Protein AF-F3FH58-F1 (afdb_monomer_lite)

Structure (mmCIF, N/CA/C/O backbone):
data_AF-F3FH58-F1
#
_entry.id   AF-F3FH58-F1
#
loop_
_atom_site.group_PDB
_atom_site.id
_atom_site.type_symbol
_atom_site.label_atom_id
_atom_site.label_alt_id
_atom_site.label_comp_id
_atom_site.label_asym_id
_atom_site.label_entity_id
_atom_site.label_seq_id
_atom_site.pdbx_PDB_ins_code
_atom_site.Cartn_x
_atom_site.Cartn_y
_atom_site.Cartn_z
_atom_site.occupancy
_atom_site.B_iso_or_equiv
_atom_site.auth_seq_id
_atom_site.auth_comp_id
_atom_site.auth_asym_id
_atom_site.auth_atom_id
_atom_site.pdbx_PDB_model_num
ATOM 1 N N . PRO A 1 1 ? 8.320 9.197 10.881 1.00 60.34 1 PRO A N 1
ATOM 2 C CA . PRO A 1 1 ? 6.928 9.116 11.391 1.00 60.34 1 PRO A CA 1
ATOM 3 C C . PRO A 1 1 ? 6.029 10.124 10.665 1.00 60.34 1 PRO A C 1
ATOM 5 O O . PRO A 1 1 ? 6.386 11.297 10.600 1.00 60.34 1 PRO A O 1
ATOM 8 N N . THR A 1 2 ? 4.912 9.675 10.088 1.00 71.38 2 THR A N 1
ATOM 9 C CA . THR A 1 2 ? 3.918 10.567 9.470 1.00 71.38 2 THR A CA 1
ATOM 10 C C . THR A 1 2 ? 3.208 11.406 10.548 1.00 71.38 2 THR A C 1
ATOM 12 O O . THR A 1 2 ? 2.949 10.892 11.641 1.00 71.38 2 THR A O 1
ATOM 15 N N . PRO A 1 3 ? 2.889 12.690 10.289 1.00 77.56 3 PRO A N 1
ATOM 16 C CA . PRO A 1 3 ? 2.197 13.546 11.260 1.00 77.56 3 PRO A CA 1
ATOM 17 C C . PRO A 1 3 ? 0.842 12.983 11.713 1.00 77.56 3 PRO A C 1
ATOM 19 O O . PRO A 1 3 ? 0.501 13.069 12.891 1.00 77.56 3 PRO A O 1
ATOM 22 N N . SER A 1 4 ? 0.112 12.345 10.793 1.00 86.19 4 SER A N 1
ATOM 23 C CA . SER A 1 4 ? -1.188 11.711 11.043 1.00 86.19 4 SER A CA 1
ATOM 24 C C . SER A 1 4 ? -1.121 10.611 12.103 1.00 86.19 4 SER A C 1
ATOM 26 O O . SER A 1 4 ? -1.944 10.590 13.015 1.00 86.19 4 SER A O 1
ATOM 28 N N . ARG A 1 5 ? -0.096 9.750 12.046 1.00 88.44 5 ARG A N 1
ATOM 29 C CA . ARG A 1 5 ? 0.095 8.662 13.015 1.00 88.44 5 ARG A CA 1
ATOM 30 C C . ARG A 1 5 ? 0.228 9.193 14.437 1.00 88.44 5 ARG A C 1
ATOM 32 O O . ARG A 1 5 ? -0.424 8.703 15.349 1.00 88.44 5 ARG A O 1
ATOM 39 N N . ARG A 1 6 ? 1.079 10.199 14.649 1.00 89.00 6 ARG A N 1
ATOM 40 C CA . ARG A 1 6 ? 1.308 10.728 16.002 1.00 89.00 6 ARG A CA 1
ATOM 41 C C . ARG A 1 6 ? 0.068 11.431 16.546 1.00 89.00 6 ARG A C 1
ATOM 43 O O . ARG A 1 6 ? -0.198 11.346 17.737 1.00 89.00 6 ARG A O 1
ATOM 50 N N . TYR A 1 7 ? -0.688 12.098 15.678 1.00 91.19 7 TYR A N 1
ATOM 51 C CA . TYR A 1 7 ? -1.928 12.756 16.068 1.00 91.19 7 TYR A CA 1
ATOM 52 C C . TYR A 1 7 ? -2.976 11.748 16.560 1.00 91.19 7 TYR A C 1
ATOM 54 O O . TYR A 1 7 ? -3.507 11.922 17.655 1.00 91.19 7 TYR A O 1
ATOM 62 N N . VAL A 1 8 ? -3.189 10.652 15.821 1.00 93.00 8 VAL A N 1
ATOM 63 C CA . VAL A 1 8 ? -4.154 9.604 16.199 1.00 93.00 8 VAL A CA 1
ATOM 64 C C . VAL A 1 8 ? -3.748 8.854 17.476 1.00 93.00 8 VAL A C 1
ATOM 66 O O . VAL A 1 8 ? -4.597 8.424 18.238 1.00 93.00 8 VAL A O 1
ATOM 69 N N . GLN A 1 9 ? -2.446 8.718 17.746 1.00 89.38 9 GLN A N 1
ATOM 70 C CA . GLN A 1 9 ? -1.945 8.031 18.945 1.00 89.38 9 GLN A CA 1
ATOM 71 C C . GLN A 1 9 ? -1.992 8.888 20.218 1.00 89.38 9 GLN A C 1
ATOM 73 O O . GLN A 1 9 ? -1.885 8.355 21.320 1.00 89.38 9 GLN A O 1
ATOM 78 N N . CYS A 1 10 ? -2.076 10.212 20.084 1.00 92.38 10 CYS A N 1
ATOM 79 C CA . CYS A 1 10 ? -2.033 11.148 21.209 1.00 92.38 10 CYS A CA 1
ATOM 80 C C . CYS A 1 10 ? -3.371 11.866 21.451 1.00 92.38 10 CYS A C 1
ATOM 82 O O . CYS A 1 10 ? -3.407 12.820 22.227 1.00 92.38 10 CYS A O 1
ATOM 84 N N . SER A 1 11 ? -4.446 11.463 20.770 1.00 92.69 11 SER A N 1
ATOM 85 C CA . SER A 1 11 ? -5.774 12.078 20.872 1.00 92.69 11 SER A CA 1
ATOM 86 C C . SER A 1 11 ? -6.874 11.090 20.476 1.00 92.69 11 SER A C 1
ATOM 88 O O . SER A 1 11 ? -6.575 10.015 19.970 1.00 92.69 11 SER A O 1
ATOM 90 N N . ASP A 1 12 ? -8.139 11.484 20.629 1.00 92.06 12 ASP A N 1
ATOM 91 C CA . ASP A 1 12 ? -9.310 10.704 20.193 1.00 92.06 12 ASP A CA 1
ATOM 92 C C . ASP A 1 12 ? -9.641 10.903 18.697 1.00 92.06 12 ASP A C 1
ATOM 94 O O . ASP A 1 12 ? -10.803 10.915 18.284 1.00 92.06 12 ASP A O 1
ATOM 98 N N . ALA A 1 13 ? -8.625 11.138 17.866 1.00 93.62 13 ALA A N 1
ATOM 99 C CA . ALA A 1 13 ? -8.813 11.339 16.435 1.00 93.62 13 ALA A CA 1
ATOM 100 C C . ALA A 1 13 ? -9.061 10.009 15.704 1.00 93.62 13 ALA A C 1
ATOM 102 O O . ALA A 1 13 ? -8.567 8.957 16.099 1.00 93.62 13 ALA A O 1
ATOM 103 N N . VAL A 1 14 ? -9.770 10.075 14.576 1.00 91.50 14 VAL A N 1
ATOM 104 C CA . VAL A 1 14 ? -9.903 8.962 13.624 1.00 91.50 14 VAL A CA 1
ATOM 105 C C . VAL A 1 14 ? -9.032 9.258 12.410 1.00 91.50 14 VAL A C 1
ATOM 107 O O . VAL A 1 14 ? -9.032 10.377 11.895 1.00 91.50 14 VAL A O 1
ATOM 110 N N . TRP A 1 15 ? -8.288 8.258 11.941 1.00 90.62 15 TRP A N 1
ATOM 111 C CA . TRP A 1 15 ? -7.430 8.386 10.767 1.00 90.62 15 TRP A CA 1
ATOM 112 C C . TRP A 1 15 ? -7.955 7.523 9.619 1.00 90.62 15 TRP A C 1
ATOM 114 O O . TRP A 1 15 ? -7.990 6.301 9.719 1.00 90.62 15 TRP A O 1
ATOM 124 N N . ILE A 1 16 ? -8.326 8.171 8.511 1.00 88.50 16 ILE A N 1
ATOM 125 C CA . ILE A 1 16 ? -8.561 7.497 7.231 1.00 88.50 16 ILE A CA 1
ATOM 126 C C . ILE A 1 16 ? -7.201 7.306 6.560 1.00 88.50 16 ILE A C 1
ATOM 128 O O . ILE A 1 16 ? -6.526 8.283 6.220 1.00 88.50 16 ILE A O 1
ATOM 132 N N . ALA A 1 17 ? -6.779 6.053 6.417 1.00 87.31 17 ALA A N 1
ATOM 133 C CA . ALA A 1 17 ? -5.448 5.705 5.946 1.00 87.31 17 ALA A CA 1
ATOM 134 C C . ALA A 1 17 ? -5.489 4.536 4.956 1.00 87.31 17 ALA A C 1
ATOM 136 O O . ALA A 1 17 ? -6.285 3.613 5.135 1.00 87.31 17 ALA A O 1
ATOM 137 N N . PRO A 1 18 ? -4.586 4.519 3.964 1.00 86.00 18 PRO A N 1
ATOM 138 C CA . PRO A 1 18 ? -4.248 3.298 3.247 1.00 86.00 18 PRO A CA 1
ATOM 139 C C . PRO A 1 18 ? -3.798 2.197 4.220 1.00 86.00 18 PRO A C 1
ATOM 141 O O . PRO A 1 18 ? -3.090 2.474 5.191 1.00 86.00 18 PRO A O 1
ATOM 144 N N . LEU A 1 19 ? -4.186 0.945 3.960 1.00 86.62 19 LEU A N 1
ATOM 145 C CA . LEU A 1 19 ? -3.904 -0.189 4.852 1.00 86.62 19 LEU A CA 1
ATOM 146 C C . LEU A 1 19 ? -2.401 -0.388 5.107 1.00 86.62 19 LEU A C 1
ATOM 148 O O . LEU A 1 19 ? -1.989 -0.730 6.214 1.00 86.62 19 LEU A O 1
ATOM 152 N N . ASP A 1 20 ? -1.567 -0.157 4.098 1.00 86.56 20 ASP A N 1
ATOM 153 C CA . ASP A 1 20 ? -0.110 -0.239 4.189 1.00 86.56 20 ASP A CA 1
ATOM 154 C C . ASP A 1 20 ? 0.479 0.811 5.144 1.00 86.56 20 ASP A C 1
ATOM 156 O O . ASP A 1 20 ? 1.440 0.515 5.856 1.00 86.56 20 ASP A O 1
ATOM 160 N N . ALA A 1 21 ? -0.142 1.990 5.246 1.00 87.94 21 ALA A N 1
ATOM 161 C CA . ALA A 1 21 ? 0.285 3.054 6.153 1.00 87.94 21 ALA A CA 1
ATOM 162 C C . ALA A 1 21 ? 0.020 2.744 7.639 1.00 87.94 21 ALA A C 1
ATOM 164 O O . ALA A 1 21 ? 0.633 3.381 8.497 1.00 87.94 21 ALA A O 1
ATOM 165 N N . VAL A 1 22 ? -0.872 1.788 7.937 1.00 90.75 22 VAL A N 1
ATOM 166 C CA . VAL A 1 22 ? -1.277 1.393 9.303 1.00 90.75 22 VAL A CA 1
ATOM 167 C C . VAL A 1 22 ? -1.021 -0.084 9.626 1.00 90.75 22 VAL A C 1
ATOM 169 O O . VAL A 1 22 ? -1.323 -0.539 10.729 1.00 90.75 22 VAL A O 1
ATOM 172 N N . SER A 1 23 ? -0.470 -0.867 8.691 1.00 90.38 23 SER A N 1
ATOM 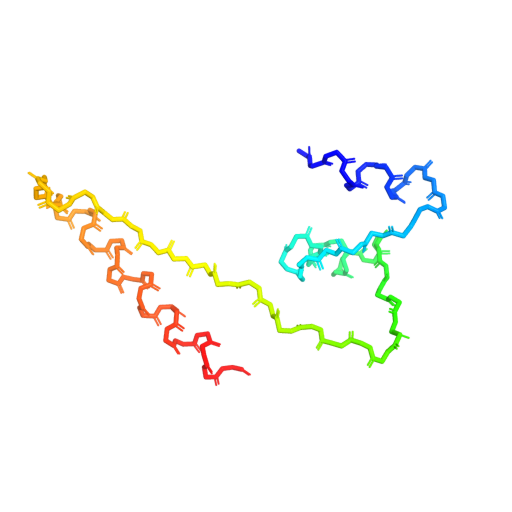173 C CA . SER A 1 23 ? -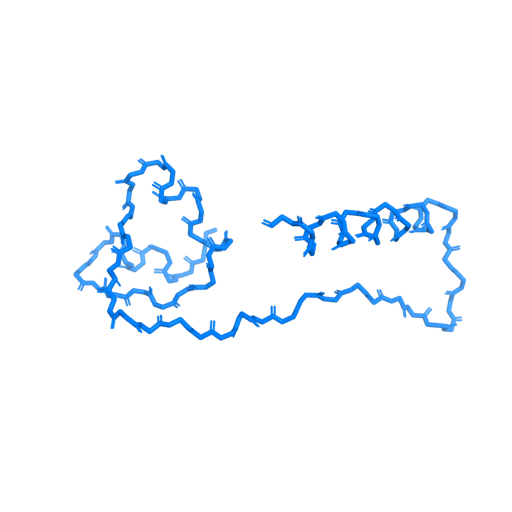0.382 -2.329 8.831 1.00 90.38 23 SER A CA 1
ATOM 174 C C . SER A 1 23 ? 0.429 -2.770 10.052 1.00 90.38 23 SER A C 1
ATOM 176 O O . SER A 1 23 ? 0.089 -3.767 10.690 1.00 90.38 23 SER A O 1
ATOM 178 N N . LEU A 1 24 ? 1.491 -2.041 10.403 1.00 91.38 24 LEU A N 1
ATOM 179 C CA . LEU A 1 24 ? 2.315 -2.363 11.571 1.00 91.38 24 LEU A CA 1
ATOM 180 C C . LEU A 1 24 ? 1.571 -2.088 12.879 1.00 91.38 24 LEU A C 1
ATOM 182 O O . LEU A 1 24 ? 1.672 -2.863 13.823 1.00 91.38 24 LEU A O 1
ATOM 186 N N . GLU A 1 25 ? 0.823 -0.997 12.932 1.00 91.88 25 GLU A N 1
ATOM 187 C CA . GLU A 1 25 ? 0.060 -0.556 14.087 1.00 91.88 25 GLU A CA 1
ATOM 188 C C . GLU A 1 25 ? -1.129 -1.471 14.352 1.00 91.88 25 GLU A C 1
ATOM 190 O O . GLU A 1 25 ? -1.374 -1.791 15.515 1.00 91.88 25 GLU A O 1
ATOM 195 N N . LEU A 1 26 ? -1.799 -1.921 13.284 1.00 92.94 26 LEU A N 1
ATOM 196 C CA . LEU A 1 26 ? -2.857 -2.928 13.335 1.00 92.94 26 LEU A CA 1
ATOM 197 C C . LEU A 1 26 ? -2.305 -4.273 13.825 1.00 92.94 26 LEU A C 1
ATOM 199 O O . LEU A 1 26 ? -2.836 -4.850 14.769 1.00 92.94 26 LEU A O 1
ATOM 203 N N . LYS A 1 27 ? -1.186 -4.747 13.254 1.00 93.38 27 LYS A N 1
ATOM 204 C CA . LYS A 1 27 ? -0.516 -5.984 13.706 1.00 93.38 27 LYS A CA 1
ATOM 205 C C . LYS A 1 27 ? -0.029 -5.891 15.152 1.00 93.38 27 LYS A C 1
ATOM 207 O O . LYS A 1 27 ? -0.041 -6.886 15.868 1.00 93.38 27 LYS A O 1
ATOM 212 N N . GLY A 1 28 ? 0.422 -4.710 15.567 1.00 93.00 28 GLY A N 1
ATOM 213 C CA . GLY A 1 28 ? 0.905 -4.439 16.917 1.00 93.00 28 GLY A CA 1
ATOM 214 C C . GLY A 1 28 ? -0.191 -4.115 17.934 1.00 93.00 28 GLY A C 1
ATOM 215 O O . GLY A 1 28 ? 0.136 -3.910 19.098 1.00 93.00 28 GLY A O 1
ATOM 216 N N . GLY A 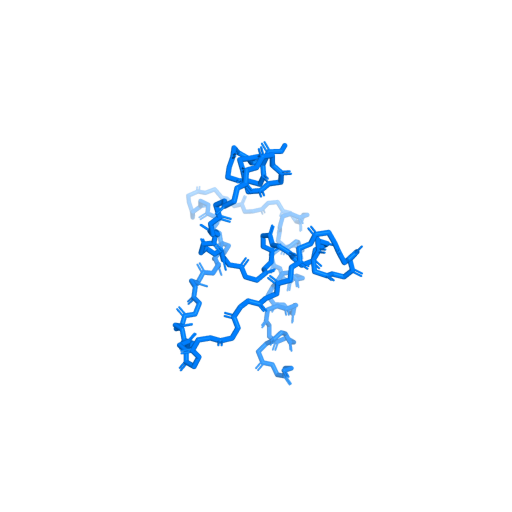1 29 ? -1.461 -4.018 17.522 1.00 91.69 29 GLY A N 1
ATOM 217 C CA . GLY A 1 29 ? -2.587 -3.671 18.398 1.00 91.69 29 GLY A CA 1
ATOM 218 C C . GLY A 1 29 ? -2.570 -2.234 18.936 1.00 91.69 29 GLY A C 1
ATOM 219 O O . GLY A 1 29 ? -3.313 -1.912 19.857 1.00 91.69 29 GLY A O 1
ATOM 220 N N . THR A 1 30 ? -1.718 -1.363 18.389 1.00 91.88 30 THR A N 1
ATOM 221 C CA . THR A 1 30 ? -1.646 0.059 18.786 1.00 91.88 30 THR A CA 1
ATOM 222 C C . THR A 1 30 ? -2.690 0.925 18.085 1.00 91.88 30 THR A C 1
ATOM 224 O O . THR A 1 30 ? -2.949 2.037 18.533 1.00 91.88 30 THR A O 1
ATOM 227 N N . LEU A 1 31 ? -3.271 0.420 16.994 1.00 92.62 31 LEU A N 1
ATOM 228 C CA . LEU A 1 31 ? -4.463 0.952 16.342 1.00 92.62 31 LEU A CA 1
ATOM 229 C C . LEU A 1 31 ? -5.436 -0.198 16.090 1.00 92.62 31 LEU A C 1
ATOM 231 O O . LEU A 1 31 ? -5.022 -1.350 15.958 1.00 92.62 31 LEU A O 1
ATOM 235 N N . VAL A 1 32 ? -6.717 0.139 15.994 1.00 92.75 32 VAL A N 1
ATOM 236 C CA . VAL A 1 32 ? -7.788 -0.783 15.619 1.00 92.75 32 VAL A CA 1
ATOM 237 C C . VAL A 1 32 ? -8.539 -0.206 14.426 1.00 92.75 32 VAL A C 1
ATOM 239 O O . VAL A 1 32 ? -8.709 1.010 14.320 1.00 92.75 32 VAL A O 1
ATOM 242 N N . GLU A 1 33 ? -8.958 -1.074 13.512 1.00 91.62 33 GLU A N 1
ATOM 243 C CA . GLU A 1 33 ? -9.826 -0.689 12.405 1.00 91.62 33 GLU A CA 1
ATOM 244 C C . GLU A 1 33 ? -1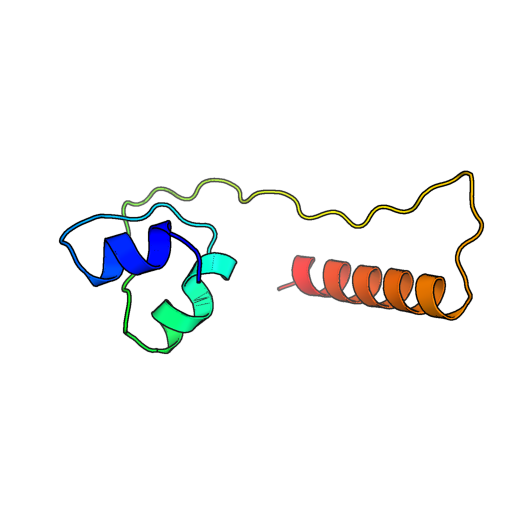1.247 -0.439 12.923 1.00 91.62 33 GLU A C 1
ATOM 246 O O . GLU A 1 33 ? -11.809 -1.252 13.658 1.00 91.62 33 GLU A O 1
ATOM 251 N N . LEU A 1 34 ? -11.828 0.696 12.536 1.00 90.81 34 LEU A N 1
ATOM 252 C CA . LEU A 1 34 ? -13.241 0.983 12.750 1.00 90.81 34 LEU A CA 1
ATOM 253 C C . LEU A 1 34 ? -14.002 0.558 11.493 1.00 90.81 34 LEU A C 1
ATOM 255 O O . LEU A 1 34 ? -14.019 1.293 10.505 1.00 90.81 34 LEU A O 1
ATOM 259 N N . ASP A 1 35 ? -14.611 -0.628 11.524 1.00 86.56 35 ASP A N 1
ATOM 260 C CA . ASP A 1 35 ? -15.421 -1.112 10.405 1.00 86.56 35 ASP A CA 1
ATOM 261 C C . ASP A 1 35 ? -16.718 -0.298 10.295 1.00 86.56 35 ASP A C 1
ATOM 263 O O . ASP A 1 35 ? -17.627 -0.402 11.121 1.00 86.56 35 ASP A O 1
ATOM 267 N N . MET A 1 36 ? -16.778 0.548 9.268 1.00 84.69 36 MET A N 1
ATOM 268 C CA . MET A 1 36 ? -17.922 1.408 8.952 1.00 84.69 36 MET A CA 1
ATOM 269 C C . MET A 1 36 ? -18.709 0.896 7.735 1.00 84.69 36 MET A C 1
ATOM 271 O O . MET A 1 36 ? -19.578 1.603 7.227 1.00 84.69 36 MET A O 1
ATOM 275 N N . GLY A 1 37 ? -18.390 -0.298 7.216 1.00 83.69 37 GLY A N 1
ATOM 276 C CA . GLY A 1 37 ? -18.995 -0.841 5.995 1.00 83.69 37 GLY A CA 1
ATOM 277 C C . GLY A 1 37 ? -18.603 -0.103 4.707 1.00 83.69 37 GLY A C 1
ATOM 278 O O . GLY A 1 37 ? -19.203 -0.333 3.657 1.00 83.69 37 GLY A O 1
ATOM 279 N N . ILE A 1 38 ? -17.601 0.781 4.765 1.00 78.62 38 ILE A N 1
ATOM 280 C CA . ILE A 1 38 ? -17.093 1.554 3.627 1.00 78.62 38 ILE A CA 1
ATOM 281 C C . ILE A 1 38 ? -15.723 0.992 3.238 1.00 78.62 38 ILE A C 1
ATOM 283 O O . ILE A 1 38 ? -14.762 1.111 3.992 1.00 78.62 38 ILE A O 1
ATOM 287 N N . ARG A 1 39 ? -15.621 0.402 2.042 1.00 71.19 39 ARG A N 1
ATOM 288 C CA . ARG A 1 39 ? -14.343 0.021 1.418 1.00 71.19 39 ARG A CA 1
ATOM 289 C C . ARG A 1 39 ? -14.170 0.805 0.132 1.00 71.19 39 ARG A C 1
ATOM 291 O O . ARG A 1 39 ? -14.745 0.457 -0.898 1.00 71.19 39 ARG A O 1
ATOM 298 N N . GLU A 1 40 ? -13.386 1.870 0.202 1.00 75.81 40 GLU A N 1
ATOM 299 C CA . GLU A 1 40 ? -12.985 2.606 -0.991 1.00 75.81 40 GLU A CA 1
ATOM 300 C C . GLU A 1 40 ? -11.950 1.792 -1.786 1.00 75.81 40 GLU A C 1
ATOM 302 O O . GLU A 1 40 ? -11.110 1.105 -1.191 1.00 75.81 40 GLU A O 1
ATOM 307 N N . PRO A 1 41 ? -11.988 1.829 -3.130 1.00 72.75 41 PRO A N 1
ATOM 308 C CA . PRO A 1 41 ? -10.907 1.278 -3.932 1.00 72.75 41 PRO A CA 1
ATOM 309 C C . PRO A 1 41 ? -9.600 1.997 -3.574 1.00 72.75 41 PRO A C 1
ATOM 311 O O . PRO A 1 41 ? -9.534 3.226 -3.574 1.00 72.75 41 PRO A O 1
ATOM 314 N N . GLY A 1 42 ? -8.565 1.223 -3.244 1.00 76.38 42 GLY A N 1
ATOM 315 C CA . GLY A 1 42 ? -7.259 1.768 -2.884 1.00 76.38 42 GLY A CA 1
ATOM 316 C C . GLY A 1 42 ? -6.606 2.556 -4.025 1.00 76.38 42 GLY A C 1
ATOM 317 O O . GLY A 1 42 ? -6.977 2.439 -5.194 1.00 76.38 42 GLY A O 1
ATOM 318 N N . GLY A 1 43 ? -5.593 3.351 -3.681 1.00 80.81 43 GLY A N 1
ATOM 319 C CA . GLY A 1 43 ? -4.778 4.058 -4.668 1.00 80.81 43 GLY A CA 1
ATOM 320 C C . GLY A 1 43 ? -3.868 3.116 -5.464 1.00 80.81 43 GLY A C 1
ATOM 321 O O . GLY A 1 43 ? -3.456 2.063 -4.980 1.00 80.81 43 GLY A O 1
ATOM 322 N N . SER A 1 44 ? -3.512 3.511 -6.688 1.00 83.50 44 SER A N 1
ATOM 323 C CA . SER A 1 44 ? -2.516 2.798 -7.493 1.00 83.50 44 SER A CA 1
ATOM 324 C C . SER A 1 44 ? -1.094 3.200 -7.101 1.00 83.50 44 SER A C 1
ATOM 326 O O . SER A 1 44 ? -0.790 4.392 -7.031 1.00 83.50 44 SER A O 1
ATOM 328 N N . VAL A 1 45 ? -0.199 2.222 -6.960 1.00 85.00 45 VAL A N 1
ATOM 329 C CA . VAL A 1 45 ? 1.249 2.449 -6.839 1.00 85.00 45 VAL A CA 1
ATOM 330 C C . VAL A 1 45 ? 1.921 2.069 -8.158 1.00 85.00 45 VAL A C 1
ATOM 332 O O . VAL A 1 45 ? 1.696 0.978 -8.679 1.00 85.00 45 VAL A O 1
ATOM 335 N N . GLY A 1 46 ? 2.728 2.977 -8.711 1.00 88.94 46 GLY A N 1
ATOM 336 C CA . GLY A 1 46 ? 3.421 2.794 -9.987 1.00 88.94 46 GLY A CA 1
ATOM 337 C C . GLY A 1 46 ? 4.938 2.902 -9.853 1.00 88.94 46 GLY A C 1
ATOM 338 O O . GLY A 1 46 ? 5.449 3.634 -9.007 1.00 88.94 46 GLY A O 1
ATOM 339 N N . CYS A 1 47 ? 5.658 2.189 -10.719 1.00 89.69 47 CYS A N 1
ATOM 340 C CA . CYS A 1 47 ? 7.098 2.341 -10.900 1.00 89.69 47 CYS A CA 1
ATOM 341 C C . CYS A 1 47 ? 7.359 3.146 -12.179 1.00 89.69 47 CYS A C 1
ATOM 343 O O . CYS A 1 47 ? 6.819 2.815 -13.235 1.00 89.69 47 CYS A O 1
ATOM 345 N N . CYS A 1 48 ? 8.183 4.190 -12.088 1.00 90.44 48 CYS A N 1
ATOM 346 C CA . CYS A 1 48 ? 8.479 5.087 -13.203 1.00 90.44 48 CYS A CA 1
ATOM 347 C C . CYS A 1 48 ? 9.983 5.123 -13.487 1.00 90.44 48 CYS A C 1
ATOM 349 O O . CYS A 1 48 ? 10.801 5.162 -12.569 1.00 90.44 48 CYS A O 1
ATOM 351 N N . SER A 1 49 ? 10.341 5.193 -14.767 1.00 90.00 49 SER A N 1
ATOM 352 C CA . SER A 1 49 ? 11.711 5.406 -15.240 1.00 90.00 49 SER A CA 1
ATOM 353 C C . SER A 1 49 ? 11.750 6.566 -16.229 1.00 90.00 49 SER A C 1
ATOM 355 O O . SER A 1 49 ? 10.787 6.784 -16.961 1.00 90.00 49 SER A O 1
ATOM 357 N N . ASN A 1 50 ? 12.869 7.290 -16.292 1.00 91.62 50 ASN A N 1
ATOM 358 C CA . ASN A 1 50 ? 13.070 8.296 -17.332 1.00 91.62 50 ASN A CA 1
ATOM 359 C C . ASN A 1 50 ? 13.339 7.595 -18.680 1.00 91.62 50 ASN A C 1
ATOM 361 O O . ASN A 1 50 ? 14.389 6.969 -18.805 1.00 91.62 50 ASN A O 1
ATOM 365 N N . PRO A 1 51 ? 12.464 7.713 -19.697 1.00 89.25 51 PRO A N 1
ATOM 366 C CA . PRO A 1 51 ? 12.661 7.029 -20.975 1.00 89.25 51 PRO A CA 1
ATOM 367 C C . PRO A 1 51 ? 13.834 7.594 -21.790 1.00 89.25 51 PRO A C 1
ATOM 369 O O . PRO A 1 51 ? 14.323 6.923 -22.693 1.00 89.25 51 PRO A O 1
ATOM 372 N N . ALA A 1 52 ? 14.301 8.812 -21.487 1.00 95.44 52 ALA A N 1
ATOM 373 C CA . ALA A 1 52 ? 15.436 9.433 -22.168 1.00 95.44 52 ALA A CA 1
ATOM 374 C C . ALA A 1 52 ? 16.798 8.902 -21.690 1.00 95.44 52 ALA A C 1
ATOM 376 O O . ALA A 1 52 ? 17.820 9.207 -22.303 1.00 95.44 52 ALA A O 1
ATOM 377 N N . LEU A 1 53 ? 16.831 8.135 -20.596 1.00 93.50 53 LEU A N 1
ATOM 378 C CA . LEU A 1 53 ? 18.052 7.568 -20.037 1.00 93.50 53 LEU A CA 1
ATOM 379 C C . LEU A 1 53 ? 17.922 6.043 -19.968 1.00 93.50 53 LEU A C 1
ATOM 381 O O . LEU A 1 53 ? 16.972 5.547 -19.361 1.00 93.50 53 LEU A O 1
ATOM 385 N N . PRO A 1 54 ? 18.865 5.278 -20.548 1.00 90.62 54 PRO A N 1
ATOM 386 C CA . PRO A 1 54 ? 18.825 3.830 -20.435 1.00 90.62 54 PRO A CA 1
ATOM 387 C C . PRO A 1 54 ? 18.983 3.416 -18.969 1.00 90.62 54 PRO A C 1
ATOM 389 O O . PRO A 1 54 ? 19.833 3.940 -18.243 1.00 90.62 54 PRO A O 1
ATOM 392 N N . LEU A 1 55 ? 18.174 2.449 -18.537 1.00 93.56 55 LEU A N 1
ATOM 393 C CA . LEU A 1 55 ? 18.317 1.858 -17.214 1.00 93.56 55 LEU A CA 1
ATOM 394 C C . LEU A 1 55 ? 19.645 1.103 -17.123 1.00 93.56 55 LEU A C 1
ATOM 396 O O . LEU A 1 55 ? 20.044 0.376 -18.034 1.00 93.56 55 LEU A O 1
ATOM 400 N N . THR A 1 56 ? 20.325 1.243 -15.988 1.00 95.88 56 THR A N 1
ATOM 401 C CA . THR A 1 56 ? 21.450 0.363 -15.671 1.00 95.88 56 THR A CA 1
ATOM 402 C C . THR A 1 56 ? 20.939 -1.069 -15.505 1.00 95.88 56 THR A C 1
ATOM 404 O O . THR A 1 56 ? 19.777 -1.291 -15.160 1.00 95.88 56 THR A O 1
ATOM 407 N N . ARG A 1 57 ? 21.813 -2.065 -15.685 1.00 95.81 57 ARG A N 1
ATOM 408 C CA . ARG A 1 57 ? 21.441 -3.480 -15.508 1.00 95.81 57 ARG A CA 1
ATOM 409 C C . ARG A 1 57 ? 20.827 -3.761 -14.131 1.00 95.81 57 ARG A C 1
ATOM 411 O O . ARG A 1 57 ? 19.863 -4.509 -14.037 1.00 95.81 57 ARG A O 1
ATOM 418 N N . ALA A 1 58 ? 21.357 -3.134 -13.082 1.00 96.12 58 ALA A N 1
ATOM 419 C CA . ALA A 1 58 ? 20.826 -3.268 -11.728 1.00 96.12 58 ALA A CA 1
ATOM 420 C C . ALA A 1 58 ? 19.425 -2.647 -11.586 1.00 96.12 58 ALA A C 1
ATOM 422 O O . ALA A 1 58 ? 18.554 -3.237 -10.953 1.00 96.12 58 ALA A O 1
ATOM 423 N N . ALA A 1 59 ? 19.187 -1.484 -12.202 1.00 95.06 59 ALA A N 1
ATOM 424 C CA . ALA A 1 59 ? 17.871 -0.853 -12.185 1.00 95.06 59 ALA A CA 1
ATOM 425 C C . ALA A 1 59 ? 16.839 -1.675 -12.971 1.00 95.06 59 ALA A C 1
ATOM 427 O O . ALA A 1 59 ? 15.714 -1.831 -12.508 1.00 95.06 59 ALA A O 1
ATOM 428 N N . GLN A 1 60 ? 17.235 -2.257 -14.107 1.00 95.06 60 GLN A N 1
ATOM 429 C CA . GLN A 1 60 ? 16.376 -3.156 -14.877 1.00 95.06 60 GLN A CA 1
ATOM 430 C C . GLN A 1 60 ? 15.948 -4.374 -14.045 1.00 95.06 60 GLN A C 1
ATOM 432 O O . GLN A 1 60 ? 14.760 -4.666 -13.969 1.00 95.06 60 GLN A O 1
ATOM 437 N N . TRP A 1 61 ? 16.889 -5.018 -13.345 1.00 96.25 61 TRP A N 1
ATOM 438 C CA . TRP A 1 61 ? 16.577 -6.130 -12.438 1.00 96.25 61 TRP A CA 1
ATOM 439 C C . TRP A 1 61 ? 15.599 -5.735 -11.329 1.00 96.25 61 TRP A C 1
ATOM 441 O O . TRP A 1 61 ? 14.671 -6.481 -11.042 1.00 96.25 61 TRP A O 1
ATOM 451 N N . CYS A 1 62 ? 15.770 -4.551 -10.736 1.00 95.50 62 CYS A N 1
ATOM 452 C CA . CYS A 1 62 ? 14.844 -4.039 -9.726 1.00 95.50 62 CYS A 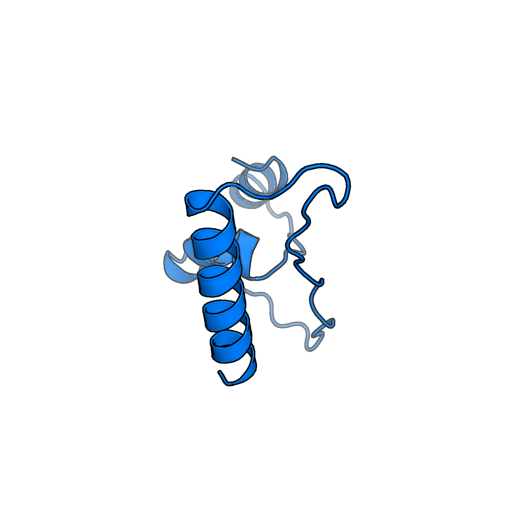CA 1
ATOM 453 C C . CYS A 1 62 ? 13.422 -3.870 -10.288 1.00 95.50 62 CYS A C 1
ATOM 455 O O . CYS A 1 62 ? 12.456 -4.299 -9.663 1.00 95.50 62 CYS A O 1
ATOM 457 N N . VAL A 1 63 ? 13.285 -3.290 -11.485 1.00 95.12 63 VAL A N 1
ATOM 458 C CA . VAL A 1 63 ? 11.981 -3.111 -12.144 1.00 95.12 63 VAL A CA 1
ATOM 459 C C . VAL A 1 63 ? 11.321 -4.454 -12.455 1.00 95.12 63 VAL A C 1
ATOM 461 O O . VAL A 1 63 ? 10.114 -4.595 -12.262 1.00 95.12 63 VAL A O 1
ATOM 464 N N . ASP A 1 64 ? 12.090 -5.437 -12.920 1.00 95.25 64 ASP A N 1
ATOM 465 C CA . ASP A 1 64 ? 11.563 -6.762 -13.247 1.00 95.25 64 ASP A CA 1
ATOM 466 C C . ASP A 1 64 ? 11.101 -7.518 -11.989 1.00 95.25 64 ASP A C 1
ATOM 468 O O . ASP A 1 64 ? 10.023 -8.116 -12.000 1.00 95.25 64 ASP A O 1
ATOM 472 N N . GLU A 1 65 ? 11.835 -7.405 -10.878 1.00 96.06 65 GLU A N 1
ATOM 473 C CA . GLU A 1 65 ? 11.421 -7.969 -9.588 1.00 96.06 65 GLU A CA 1
ATOM 474 C C . GLU A 1 65 ? 10.156 -7.284 -9.048 1.00 96.06 65 GLU A C 1
ATOM 476 O O . GLU A 1 65 ? 9.201 -7.949 -8.653 1.00 96.06 65 GLU A O 1
ATOM 481 N N . LEU A 1 66 ? 10.091 -5.947 -9.098 1.00 94.62 66 LEU A N 1
ATOM 482 C CA . LEU A 1 66 ? 8.897 -5.196 -8.695 1.00 94.62 66 LEU A CA 1
ATOM 483 C C . LEU A 1 66 ? 7.669 -5.570 -9.537 1.00 94.62 66 LEU A C 1
ATOM 485 O O . LEU A 1 66 ? 6.561 -5.640 -9.003 1.00 94.62 66 LEU A O 1
ATOM 489 N N . ARG A 1 67 ? 7.850 -5.831 -10.838 1.00 93.19 67 ARG A N 1
ATOM 490 C CA . ARG A 1 67 ? 6.774 -6.305 -11.718 1.00 93.19 67 ARG A CA 1
ATOM 491 C C . ARG A 1 67 ? 6.282 -7.690 -11.293 1.00 93.19 67 ARG A C 1
ATOM 493 O O . ARG A 1 67 ? 5.078 -7.857 -11.125 1.00 93.19 67 ARG A O 1
ATOM 500 N N . SER A 1 68 ? 7.199 -8.630 -11.062 1.00 94.88 68 SER A N 1
ATOM 501 C CA .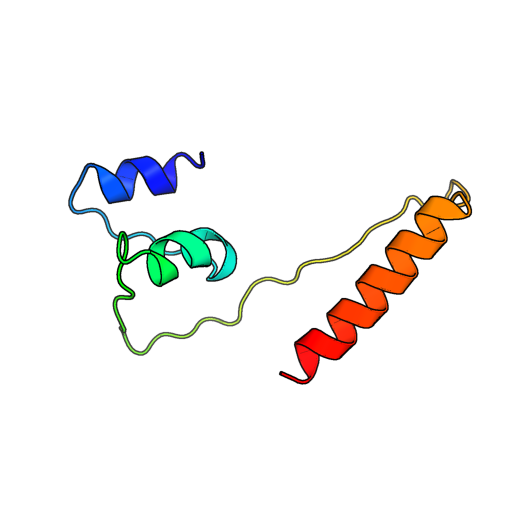 SER A 1 68 ? 6.892 -9.984 -10.574 1.00 94.88 68 SER A CA 1
ATOM 502 C C . SER A 1 68 ? 6.103 -9.951 -9.257 1.00 94.88 68 SER A C 1
ATOM 504 O O . SER A 1 68 ? 5.048 -10.575 -9.128 1.00 94.88 68 SER A O 1
ATOM 506 N N . LEU A 1 69 ? 6.547 -9.134 -8.297 1.00 93.12 69 LEU A N 1
ATOM 507 C CA . LEU A 1 69 ? 5.857 -8.945 -7.019 1.00 93.12 69 LEU A CA 1
ATOM 508 C C . LEU A 1 69 ? 4.466 -8.324 -7.191 1.00 93.12 69 LEU A C 1
ATOM 510 O O . LEU A 1 69 ? 3.521 -8.747 -6.527 1.00 93.12 69 LEU A O 1
ATOM 514 N N . GLY A 1 70 ? 4.321 -7.339 -8.080 1.00 89.69 70 GLY A N 1
ATOM 515 C CA . GLY A 1 70 ? 3.031 -6.716 -8.375 1.00 89.69 70 GLY A CA 1
ATOM 516 C C . GLY A 1 70 ? 2.026 -7.686 -9.005 1.00 89.69 70 GLY A C 1
ATOM 517 O O . GLY A 1 70 ? 0.837 -7.638 -8.688 1.00 89.69 70 GLY A O 1
ATOM 518 N N . GLU A 1 71 ? 2.492 -8.593 -9.864 1.00 90.50 71 GLU A N 1
ATOM 519 C CA . GLU A 1 71 ? 1.671 -9.672 -10.424 1.00 90.50 71 GLU A CA 1
ATOM 520 C C . GLU A 1 71 ? 1.249 -10.676 -9.349 1.00 90.50 71 GLU A C 1
ATOM 522 O O . GLU A 1 71 ? 0.072 -11.031 -9.279 1.00 90.50 71 GLU A O 1
ATOM 527 N N . ALA A 1 72 ? 2.169 -11.080 -8.468 1.00 90.25 72 ALA A N 1
ATOM 528 C CA . ALA A 1 72 ? 1.851 -11.946 -7.336 1.00 90.25 72 ALA A CA 1
ATOM 529 C C . ALA A 1 72 ? 0.820 -11.298 -6.400 1.00 90.25 72 ALA A C 1
ATOM 531 O O . ALA A 1 72 ? -0.153 -11.947 -6.030 1.00 90.25 72 ALA A O 1
ATOM 532 N N . TYR A 1 73 ? 0.981 -10.009 -6.083 1.00 82.94 73 TYR A N 1
ATOM 533 C CA . TYR A 1 73 ? 0.075 -9.261 -5.208 1.00 82.94 73 TYR A CA 1
ATOM 534 C C . TYR A 1 73 ? -1.357 -9.170 -5.753 1.00 82.94 73 TYR A C 1
ATOM 536 O O . TYR A 1 73 ? -2.305 -9.163 -4.979 1.00 82.94 73 TYR A O 1
ATOM 544 N N . ARG A 1 74 ? -1.539 -9.130 -7.080 1.00 77.00 74 ARG A N 1
ATOM 545 C CA . ARG A 1 74 ? -2.874 -9.121 -7.707 1.00 77.00 74 ARG A CA 1
ATOM 546 C C . ARG A 1 74 ? -3.643 -10.434 -7.502 1.00 77.00 74 ARG A C 1
ATOM 548 O O . ARG A 1 74 ? -4.866 -10.430 -7.602 1.00 77.00 74 ARG A O 1
ATOM 555 N N . ASN A 1 75 ? -2.936 -11.538 -7.274 1.00 76.50 75 ASN A N 1
ATOM 556 C CA . ASN A 1 75 ? -3.510 -12.881 -7.170 1.00 76.50 75 ASN A CA 1
ATOM 557 C C . ASN A 1 75 ? -3.737 -13.342 -5.716 1.00 76.50 75 ASN A C 1
ATOM 559 O O . ASN A 1 75 ? -4.086 -14.505 -5.508 1.00 76.50 75 ASN A O 1
ATOM 563 N N . VAL A 1 76 ? -3.509 -12.462 -4.732 1.00 60.69 76 VAL A N 1
ATOM 564 C CA . VAL A 1 76 ? -3.739 -12.685 -3.291 1.00 60.69 76 VAL A CA 1
ATOM 565 C C . VAL A 1 76 ? -5.028 -11.992 -2.868 1.00 60.69 76 VAL A C 1
ATOM 567 O O . VAL A 1 76 ? -5.778 -12.608 -2.080 1.00 60.69 76 VAL A O 1
#

Organism: NCBI:txid629262

Foldseek 3Di:
DDPQVVVVLVDVDDDDDDCVVCVVCCVVVSDDDDPPVDDDDDDDDDDDDDPVDDDDPVRVVVVVVVVVVVVVVVVD

Radius of gyration: 17.48 Å; chains: 1; bounding box: 40×26×43 Å

Secondary structure (DSSP, 8-state):
--HHHHHHHSSS------HHHHHHHHHTTSS-----S--PPPPP------TTSPPPHHHHHHHHHHHHHHHHHHT-

pLDDT: mean 88.28, std 7.63, range [60.34, 96.25]

Sequence (76 aa):
PTPSRRYVQCSDAVWIAPLDAVSLELKGGTLVELDMGIREPGGSVGCCSNPALPLTRAAQWCVDELRSLGEAYRNV